Protein AF-A0AAV4V233-F1 (afdb_monomer_lite)

Organism: NCBI:txid1538125

pLDDT: mean 84.11, std 11.97, range [48.44, 97.56]

Secondary structure (DSSP, 8-state):
-BHHHHHHH-TT-SEEEE-S-BB-SS-TT---GGGTT--EEEE-SB-HHHHHHHHHH-TT--EEEESS-TT--HHHHHHHHHH---TT--EEEE-S----HHHHHHHHHH-TT--EEEETT--HHHHHHHHHHHHHHHHHHHHHHHHHTT-

InterPro domains:
  IPR032675 Leucine-rich repeat domain superfamily [G3DSA:3.80.10.10] (3-146)

Structure (mmCIF, N/CA/C/O backbone):
data_AF-A0AAV4V233-F1
#
_entry.id   AF-A0AAV4V233-F1
#
loop_
_atom_site.group_PDB
_atom_site.id
_atom_site.type_symbol
_atom_site.label_atom_id
_atom_site.label_alt_id
_atom_site.label_comp_id
_atom_site.label_asym_id
_atom_site.label_entity_id
_atom_site.label_seq_id
_atom_site.pdbx_PDB_ins_code
_atom_site.Cartn_x
_atom_site.Cartn_y
_atom_site.Cartn_z
_atom_site.occupancy
_atom_site.B_iso_or_equiv
_atom_site.auth_seq_id
_atom_site.auth_comp_id
_atom_site.auth_asym_id
_atom_site.auth_atom_id
_atom_site.pdbx_PDB_model_num
ATOM 1 N N . MET A 1 1 ? 8.325 -7.400 -14.638 1.00 83.12 1 MET A N 1
ATOM 2 C CA . MET A 1 1 ? 7.415 -6.969 -15.714 1.00 83.12 1 MET A CA 1
ATOM 3 C C . MET A 1 1 ? 7.325 -5.452 -15.684 1.00 83.12 1 MET A C 1
ATOM 5 O O . MET A 1 1 ? 7.091 -4.932 -14.599 1.00 83.12 1 MET A O 1
ATOM 9 N N . PRO A 1 2 ? 7.539 -4.760 -16.817 1.00 85.81 2 PRO A N 1
ATOM 10 C CA . PRO A 1 2 ? 7.433 -3.305 -16.897 1.00 85.81 2 PRO A CA 1
ATOM 11 C C . PRO A 1 2 ? 5.968 -2.853 -16.823 1.00 85.81 2 PRO A C 1
ATOM 13 O O . PRO A 1 2 ? 5.216 -2.992 -17.792 1.00 85.81 2 PRO A O 1
ATOM 16 N N . VAL A 1 3 ? 5.531 -2.375 -15.656 1.00 85.12 3 VAL A N 1
ATOM 17 C CA . VAL A 1 3 ? 4.121 -2.000 -15.423 1.00 85.12 3 VAL A CA 1
ATOM 18 C C . VAL A 1 3 ? 3.714 -0.758 -16.215 1.00 85.12 3 VAL A C 1
ATOM 20 O O . VAL A 1 3 ? 2.588 -0.663 -16.695 1.00 85.12 3 VAL A O 1
ATOM 23 N N . ASP A 1 4 ? 4.647 0.162 -16.426 1.00 83.75 4 ASP A N 1
ATOM 24 C CA . ASP A 1 4 ? 4.478 1.368 -17.231 1.00 83.75 4 ASP A CA 1
ATOM 25 C C . ASP A 1 4 ? 4.111 1.041 -18.686 1.00 83.75 4 ASP A C 1
ATOM 27 O O . ASP A 1 4 ? 3.213 1.660 -19.263 1.00 83.75 4 ASP A O 1
ATOM 31 N N . VAL A 1 5 ? 4.725 0.001 -19.256 1.00 85.69 5 VAL A N 1
ATOM 32 C CA . VAL A 1 5 ? 4.397 -0.483 -20.604 1.00 85.69 5 VAL A CA 1
ATOM 33 C C . VAL A 1 5 ? 2.986 -1.066 -20.647 1.00 85.69 5 VAL A C 1
ATOM 35 O O . VAL A 1 5 ? 2.225 -0.735 -21.553 1.00 85.69 5 VAL A O 1
ATOM 38 N N . VAL A 1 6 ? 2.601 -1.889 -19.666 1.00 85.06 6 VAL A N 1
ATOM 39 C CA . VAL A 1 6 ? 1.243 -2.465 -19.601 1.00 85.06 6 VAL A CA 1
ATOM 40 C C . VAL A 1 6 ? 0.197 -1.354 -19.541 1.00 85.06 6 VAL A C 1
ATOM 42 O O . VAL A 1 6 ? -0.752 -1.339 -20.324 1.00 85.06 6 VAL A O 1
ATOM 45 N N . MET A 1 7 ? 0.406 -0.371 -18.669 1.00 84.75 7 MET A N 1
ATOM 46 C CA . MET A 1 7 ? -0.547 0.718 -18.473 1.00 84.75 7 MET A CA 1
ATOM 47 C C . MET A 1 7 ? -0.611 1.680 -19.658 1.00 84.75 7 MET A C 1
ATOM 49 O O . MET A 1 7 ? -1.658 2.277 -19.900 1.00 84.75 7 MET A O 1
ATOM 53 N N . LYS A 1 8 ? 0.463 1.799 -20.448 1.00 84.62 8 LYS A N 1
ATOM 54 C CA . LYS A 1 8 ? 0.447 2.545 -21.715 1.00 84.62 8 LYS A CA 1
ATOM 55 C C . LYS A 1 8 ? -0.563 1.982 -22.717 1.00 84.62 8 LYS A C 1
ATOM 57 O O . LYS A 1 8 ? -1.171 2.757 -23.452 1.00 84.62 8 LYS A O 1
ATOM 62 N N . TYR A 1 9 ? -0.745 0.663 -22.751 1.00 86.50 9 TYR A N 1
ATOM 63 C CA . TYR A 1 9 ? -1.679 0.006 -23.672 1.00 86.50 9 TYR A CA 1
ATOM 64 C C . TYR A 1 9 ? -3.048 -0.284 -23.044 1.00 86.50 9 TYR A C 1
ATOM 66 O O . TYR A 1 9 ? -4.022 -0.476 -23.769 1.00 86.50 9 TYR A O 1
ATOM 74 N N . CYS A 1 10 ? -3.140 -0.265 -21.713 1.00 86.94 10 CYS A N 1
ATOM 75 C CA . CYS A 1 10 ? -4.338 -0.627 -20.964 1.00 86.94 10 CYS A CA 1
ATOM 76 C C . CYS A 1 10 ? -4.771 0.513 -20.017 1.00 86.94 10 CYS A C 1
ATOM 78 O O . CYS A 1 10 ? -4.680 0.397 -18.799 1.00 86.94 10 CYS A O 1
ATOM 80 N N . SER A 1 11 ? -5.266 1.626 -20.567 1.00 83.81 11 SER A N 1
ATOM 81 C CA . SER A 1 11 ? -5.596 2.845 -19.798 1.00 83.81 11 SER A CA 1
ATOM 82 C C . SER A 1 11 ? -6.886 2.780 -18.962 1.00 83.81 11 SER A C 1
ATOM 84 O O . SER A 1 11 ? -7.109 3.638 -18.112 1.00 83.81 11 SER A O 1
ATOM 86 N N . ASN A 1 12 ? -7.734 1.771 -19.183 1.00 89.62 12 ASN A N 1
ATOM 87 C CA . ASN A 1 12 ? -9.009 1.584 -18.474 1.00 89.62 12 ASN A CA 1
ATOM 88 C C . ASN A 1 12 ? -8.953 0.452 -17.435 1.00 89.62 12 ASN A C 1
ATOM 90 O O . ASN A 1 12 ? -9.986 -0.104 -17.065 1.00 89.62 12 ASN A O 1
ATOM 94 N N . VAL A 1 13 ? -7.755 0.053 -17.005 1.00 91.81 13 VAL A N 1
ATOM 95 C CA . VAL A 1 13 ? -7.600 -1.016 -16.013 1.00 91.81 13 VAL A CA 1
ATOM 96 C C . VAL A 1 13 ? -8.103 -0.532 -14.659 1.00 91.81 13 VAL A C 1
ATOM 98 O O . VAL A 1 13 ? -7.581 0.427 -14.097 1.00 91.81 13 VAL A O 1
ATOM 101 N N . VAL A 1 14 ? -9.108 -1.236 -14.140 1.00 95.56 14 VAL A N 1
ATOM 102 C CA . VAL A 1 14 ? -9.683 -1.002 -12.806 1.00 95.56 14 VAL A CA 1
ATOM 103 C C . VAL A 1 14 ? -9.065 -1.931 -11.761 1.00 95.56 14 VAL A C 1
ATOM 105 O O . VAL A 1 14 ? -8.888 -1.548 -10.607 1.00 95.56 14 VAL A O 1
ATOM 108 N N . HIS A 1 15 ? -8.693 -3.141 -12.181 1.00 96.19 15 HIS A N 1
ATOM 109 C CA . HIS A 1 15 ? -8.123 -4.177 -11.329 1.00 96.19 15 HIS A CA 1
ATOM 110 C C . HIS A 1 15 ? -6.837 -4.685 -11.965 1.00 96.19 15 HIS A C 1
ATOM 112 O O . HIS A 1 15 ? -6.862 -5.164 -13.101 1.00 96.19 15 HIS A O 1
ATOM 118 N N . LEU A 1 16 ? -5.731 -4.587 -11.238 1.00 94.06 16 LEU A N 1
ATOM 119 C CA . LEU A 1 16 ? -4.434 -5.051 -11.700 1.00 94.06 16 LEU A CA 1
ATOM 120 C C . LEU A 1 16 ? -3.836 -6.007 -10.679 1.00 94.06 16 LEU A C 1
ATOM 122 O O . LEU A 1 16 ? -3.640 -5.646 -9.520 1.00 94.06 16 LEU A O 1
ATOM 126 N N . ASP A 1 17 ? -3.548 -7.219 -11.137 1.00 95.00 17 ASP A N 1
ATOM 127 C CA . ASP A 1 17 ? -2.899 -8.252 -10.345 1.00 95.00 17 ASP A CA 1
ATOM 128 C C . ASP A 1 17 ? -1.550 -8.608 -10.970 1.00 95.00 17 ASP A C 1
ATOM 130 O O . ASP A 1 17 ? -1.467 -9.141 -12.079 1.00 95.00 17 ASP A O 1
ATOM 134 N N . LEU A 1 18 ? -0.491 -8.250 -10.252 1.00 91.81 18 LEU A N 1
ATOM 135 C CA . LEU A 1 18 ? 0.897 -8.457 -10.613 1.00 91.81 18 LEU A CA 1
ATOM 136 C C . LEU A 1 18 ? 1.562 -9.370 -9.583 1.00 91.81 18 LEU A C 1
ATOM 138 O O . LEU A 1 18 ? 2.470 -8.948 -8.876 1.00 91.81 18 LEU A O 1
ATOM 142 N N . CYS A 1 19 ? 1.171 -10.643 -9.528 1.00 85.88 19 CYS A N 1
ATOM 143 C CA . CYS A 1 19 ? 1.826 -11.688 -8.717 1.00 85.88 19 CYS A CA 1
ATOM 144 C C . CYS A 1 19 ? 3.282 -12.027 -9.140 1.00 85.88 19 CYS A C 1
ATOM 146 O O . CYS A 1 19 ? 3.761 -13.139 -8.927 1.00 85.88 19 CYS A O 1
ATOM 148 N N . CYS A 1 20 ? 4.001 -11.109 -9.785 1.00 87.94 20 CYS A N 1
ATOM 149 C CA . CYS A 1 20 ? 5.369 -11.300 -10.260 1.00 87.94 20 CYS A CA 1
ATOM 150 C C . CYS A 1 20 ? 6.242 -10.096 -9.891 1.00 87.94 20 CYS A C 1
ATOM 152 O O . CYS A 1 20 ? 5.740 -9.100 -9.382 1.00 87.94 20 CYS A O 1
ATOM 154 N N . SER A 1 21 ? 7.547 -10.179 -10.168 1.00 89.00 21 SER A N 1
ATOM 155 C CA . SER A 1 21 ? 8.446 -9.037 -9.979 1.00 89.00 21 SER A CA 1
ATOM 156 C C . SER A 1 21 ? 8.041 -7.872 -10.888 1.00 89.00 21 SER A C 1
ATOM 158 O O . SER A 1 21 ? 7.981 -8.043 -12.112 1.00 89.00 21 SER A O 1
ATOM 160 N N . VAL A 1 22 ? 7.767 -6.705 -10.314 1.00 88.31 22 VAL A N 1
ATOM 161 C CA . VAL A 1 22 ? 7.340 -5.486 -11.010 1.00 88.31 22 VAL A CA 1
ATOM 162 C C . VAL A 1 22 ? 8.488 -4.489 -11.071 1.00 88.31 22 VAL A C 1
ATOM 164 O O . VAL A 1 22 ? 9.167 -4.266 -10.075 1.00 88.31 22 VAL A O 1
ATOM 167 N N . ILE A 1 23 ? 8.678 -3.905 -12.255 1.00 89.00 23 ILE A N 1
ATOM 168 C CA . ILE A 1 23 ? 9.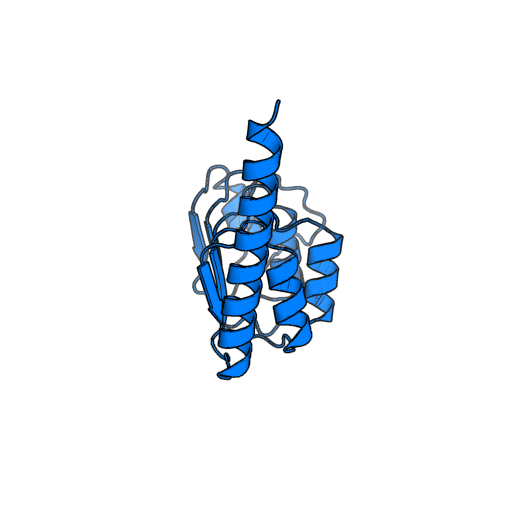650 -2.838 -12.509 1.00 89.00 23 ILE A CA 1
ATOM 169 C C . ILE A 1 23 ? 8.978 -1.713 -13.305 1.00 89.00 23 ILE A C 1
ATOM 171 O O . ILE A 1 23 ? 7.976 -1.952 -13.989 1.00 89.00 23 ILE A O 1
ATOM 175 N N . VAL A 1 24 ? 9.556 -0.518 -13.282 1.00 84.44 24 VAL A N 1
ATOM 176 C CA . VAL A 1 24 ? 9.215 0.610 -14.159 1.00 84.44 24 VAL A CA 1
ATOM 177 C C . VAL A 1 24 ? 10.424 0.897 -15.046 1.00 84.44 24 VAL A C 1
ATOM 179 O O . VAL A 1 24 ? 11.534 1.043 -14.548 1.00 84.44 24 VAL A O 1
ATOM 182 N N . GLN A 1 25 ? 10.238 0.931 -16.369 1.00 82.38 25 GLN A N 1
ATOM 183 C CA . GLN A 1 25 ? 11.342 1.160 -17.315 1.00 82.38 25 GLN A CA 1
ATOM 184 C C . GLN A 1 25 ? 11.524 2.634 -17.691 1.00 82.38 25 GLN A C 1
ATOM 186 O O . GLN A 1 25 ? 12.644 3.055 -17.970 1.00 82.38 25 GLN A O 1
ATOM 191 N N . GLY A 1 26 ? 10.441 3.413 -17.719 1.00 69.69 26 GLY A N 1
ATOM 192 C CA . GLY A 1 26 ? 10.449 4.821 -18.128 1.00 69.69 26 GLY A CA 1
ATOM 193 C C . GLY A 1 26 ? 10.908 5.829 -17.068 1.00 69.69 26 GLY A C 1
ATOM 194 O O . GLY A 1 26 ? 10.893 7.025 -17.354 1.00 69.69 26 GLY A O 1
ATOM 195 N N . GLY A 1 27 ? 11.294 5.372 -15.873 1.00 65.56 27 GLY A N 1
ATOM 196 C CA . GLY A 1 27 ? 11.559 6.227 -14.713 1.00 65.56 27 GLY A CA 1
ATOM 197 C C . GLY A 1 27 ? 10.314 6.962 -14.190 1.00 65.56 27 GLY A C 1
ATOM 198 O O . GLY A 1 27 ? 9.234 6.925 -14.787 1.00 65.56 27 GLY A O 1
ATOM 199 N N . ILE A 1 28 ? 10.461 7.661 -13.060 1.00 61.94 28 ILE A N 1
ATOM 200 C CA . ILE A 1 28 ? 9.354 8.368 -12.380 1.00 61.94 28 ILE A CA 1
ATOM 201 C C . ILE A 1 28 ? 8.785 9.546 -13.205 1.00 61.94 28 ILE A C 1
ATOM 203 O O . ILE A 1 28 ? 7.638 9.949 -13.001 1.00 61.94 28 ILE A O 1
ATOM 207 N N . GLU A 1 29 ? 9.553 10.104 -14.144 1.00 63.25 29 GLU A N 1
ATOM 208 C CA . GLU A 1 29 ? 9.191 11.320 -14.896 1.00 63.25 29 GLU A CA 1
ATOM 209 C C . GLU A 1 29 ? 8.166 11.095 -16.015 1.00 63.25 29 GLU A C 1
ATOM 211 O O . GLU A 1 29 ? 7.659 12.053 -16.604 1.00 63.25 29 GLU A O 1
ATOM 216 N N . ALA A 1 30 ? 7.833 9.841 -16.319 1.00 61.50 30 ALA A N 1
ATOM 217 C CA . ALA A 1 30 ? 6.887 9.541 -17.373 1.00 61.50 30 ALA A CA 1
ATOM 218 C C . ALA A 1 30 ? 5.444 9.802 -16.895 1.00 61.50 30 ALA A C 1
ATOM 220 O O . ALA A 1 30 ? 4.854 9.011 -16.151 1.00 61.50 30 ALA A O 1
ATOM 221 N N . ASP A 1 31 ? 4.897 10.945 -17.322 1.00 58.69 31 ASP A N 1
ATOM 222 C CA . ASP A 1 31 ? 3.599 11.509 -16.930 1.00 58.69 31 ASP A CA 1
ATOM 223 C C . ASP A 1 31 ? 2.422 10.694 -17.503 1.00 58.69 31 ASP A C 1
ATOM 225 O O . ASP A 1 31 ? 1.715 11.078 -18.440 1.00 58.69 31 ASP A O 1
ATOM 229 N N . PHE A 1 32 ? 2.244 9.489 -16.971 1.00 63.16 32 PHE A N 1
ATOM 230 C CA . PHE A 1 32 ? 1.205 8.568 -17.391 1.00 63.16 32 PHE A CA 1
ATOM 231 C C . PHE A 1 32 ? 0.058 8.593 -16.384 1.00 63.16 32 PHE A C 1
ATOM 233 O O . PHE A 1 32 ? 0.021 7.856 -15.402 1.00 63.16 32 PHE A O 1
ATOM 240 N N . ASN A 1 33 ? -0.976 9.361 -16.723 1.00 66.94 33 ASN A N 1
ATOM 241 C CA . ASN A 1 33 ? -2.297 9.335 -16.085 1.00 66.94 33 ASN A CA 1
ATOM 242 C C . ASN A 1 33 ? -3.047 7.988 -16.233 1.00 66.94 33 ASN A C 1
ATOM 244 O O . ASN A 1 33 ? -4.259 7.916 -16.029 1.00 66.94 33 ASN A O 1
ATOM 248 N N . ASN A 1 34 ? -2.347 6.913 -16.588 1.00 75.25 34 ASN A N 1
ATOM 249 C CA . ASN A 1 34 ? -2.926 5.633 -16.975 1.00 75.25 34 ASN A CA 1
ATOM 250 C C . ASN A 1 34 ? -3.449 4.833 -15.775 1.00 75.25 34 ASN A C 1
ATOM 252 O O . ASN A 1 34 ? -4.299 3.971 -15.947 1.00 75.25 34 ASN A O 1
ATOM 256 N N . PHE A 1 35 ? -3.019 5.155 -14.552 1.00 83.75 35 PHE A N 1
ATOM 257 C CA . PHE A 1 35 ? -3.524 4.530 -13.323 1.00 83.75 35 PHE A CA 1
ATOM 258 C C . PHE A 1 35 ? -4.758 5.226 -12.736 1.00 83.75 35 PHE A C 1
ATOM 260 O O . PHE A 1 35 ? -5.211 4.867 -11.650 1.00 83.75 35 PHE A O 1
ATOM 267 N N . ARG A 1 36 ? -5.328 6.229 -13.417 1.00 86.50 36 ARG A N 1
ATOM 268 C CA . ARG A 1 36 ? -6.469 6.987 -12.878 1.00 86.50 36 ARG A CA 1
ATOM 269 C C . ARG A 1 36 ? -7.692 6.121 -12.599 1.00 86.50 36 ARG A C 1
ATOM 271 O O . ARG A 1 36 ? -8.417 6.436 -11.670 1.00 86.50 36 ARG A O 1
ATOM 278 N N . GLN A 1 37 ? -7.933 5.069 -13.376 1.00 91.62 37 GLN A N 1
ATOM 279 C CA . GLN A 1 37 ? -9.076 4.173 -13.158 1.00 91.62 37 GLN A CA 1
ATOM 280 C C . GLN A 1 37 ? -8.760 3.020 -12.200 1.00 91.62 37 GLN A C 1
ATOM 282 O O . GLN A 1 37 ? -9.656 2.252 -11.874 1.00 91.62 37 GLN A O 1
ATOM 287 N N . LEU A 1 38 ? -7.506 2.885 -11.755 1.00 93.50 38 LEU A N 1
ATOM 288 C CA . LEU A 1 38 ? -7.091 1.752 -10.944 1.00 93.50 38 LEU A CA 1
ATOM 289 C C . LEU A 1 38 ? -7.675 1.870 -9.534 1.00 93.50 38 LEU A C 1
ATOM 291 O O . LEU A 1 38 ? -7.316 2.777 -8.780 1.00 93.50 38 LEU A O 1
ATOM 295 N N . GLU A 1 39 ? -8.543 0.925 -9.187 1.00 96.38 39 GLU A N 1
ATOM 296 C CA . GLU A 1 39 ? -9.196 0.824 -7.879 1.00 96.38 39 GLU A CA 1
ATOM 297 C C . GLU A 1 39 ? -8.600 -0.301 -7.033 1.00 96.38 39 GLU A C 1
ATOM 299 O O . GLU A 1 39 ? -8.494 -0.153 -5.815 1.00 96.38 39 GLU A O 1
ATOM 304 N N . LYS A 1 40 ? -8.153 -1.391 -7.667 1.00 97.12 40 LYS A N 1
ATOM 305 C CA . LYS A 1 40 ? -7.516 -2.527 -6.995 1.00 97.12 40 LYS A CA 1
ATOM 306 C C . LYS A 1 40 ? -6.148 -2.829 -7.575 1.00 97.12 40 LYS A C 1
ATOM 308 O O . LYS A 1 40 ? -6.018 -3.061 -8.777 1.00 97.12 40 LYS A O 1
ATOM 313 N N . LEU A 1 41 ? -5.164 -2.925 -6.692 1.00 95.56 41 LEU A N 1
ATOM 314 C CA . LEU A 1 41 ? -3.802 -3.297 -7.024 1.00 95.56 41 LEU A CA 1
ATOM 315 C C . LEU A 1 41 ? -3.322 -4.434 -6.129 1.00 95.56 41 LEU A C 1
ATOM 317 O O . LEU A 1 41 ? -3.288 -4.296 -4.908 1.00 95.56 41 LEU A O 1
ATOM 321 N N . ILE A 1 42 ? -2.900 -5.526 -6.755 1.00 95.62 42 ILE A N 1
ATOM 322 C CA . ILE A 1 42 ? -2.134 -6.592 -6.120 1.00 95.62 42 ILE A CA 1
ATOM 323 C C . ILE A 1 42 ? -0.756 -6.594 -6.768 1.00 95.62 42 ILE A C 1
ATOM 325 O O . ILE A 1 42 ? -0.651 -6.671 -7.990 1.00 95.62 42 ILE A O 1
ATOM 329 N N . VAL A 1 43 ? 0.296 -6.471 -5.969 1.00 94.44 43 VAL A N 1
ATOM 330 C CA . VAL A 1 43 ? 1.680 -6.450 -6.444 1.00 94.44 43 VAL A CA 1
ATOM 331 C C . VAL A 1 43 ? 2.496 -7.405 -5.595 1.00 94.44 43 VAL A C 1
ATOM 333 O O . VAL A 1 43 ? 2.435 -7.355 -4.371 1.00 94.44 43 VAL A O 1
ATOM 336 N N . GLY A 1 44 ? 3.228 -8.288 -6.266 1.00 93.06 44 GLY A N 1
ATOM 337 C CA . GLY A 1 44 ? 4.267 -9.113 -5.674 1.00 93.06 44 GLY A CA 1
ATOM 338 C C . GLY A 1 44 ? 5.541 -8.308 -5.433 1.00 93.06 44 GLY A C 1
ATOM 339 O O . GLY A 1 44 ? 5.507 -7.125 -5.102 1.00 93.06 44 GLY A O 1
ATOM 340 N N . LYS A 1 45 ? 6.685 -8.951 -5.658 1.00 94.31 45 LYS A N 1
ATOM 341 C CA . LYS A 1 45 ? 7.993 -8.319 -5.507 1.00 94.31 45 LYS A CA 1
ATOM 342 C C . LYS A 1 45 ? 8.082 -7.015 -6.303 1.00 94.31 45 LYS A C 1
ATOM 344 O O . LYS A 1 45 ? 7.910 -7.012 -7.520 1.00 94.31 45 LYS A O 1
ATOM 349 N N . VAL A 1 46 ? 8.392 -5.914 -5.634 1.00 94.38 46 VAL A N 1
ATOM 350 C CA . VAL A 1 46 ? 8.465 -4.583 -6.249 1.00 94.38 46 VAL A CA 1
ATOM 351 C C . VAL A 1 46 ? 9.655 -3.821 -5.688 1.00 94.38 46 VAL A C 1
ATOM 353 O O . VAL A 1 46 ? 9.990 -3.964 -4.513 1.00 94.38 46 VAL A O 1
ATOM 356 N N . ASP A 1 47 ? 10.338 -3.052 -6.533 1.00 94.12 47 ASP A N 1
ATOM 357 C CA . ASP A 1 47 ? 11.379 -2.133 -6.074 1.00 94.12 47 ASP A CA 1
ATOM 358 C C . ASP A 1 47 ? 10.781 -0.807 -5.573 1.00 94.12 47 ASP A C 1
ATOM 360 O O . ASP A 1 47 ? 9.590 -0.532 -5.722 1.00 94.12 47 ASP A O 1
ATOM 364 N N . GLU A 1 48 ? 11.611 -0.008 -4.908 1.00 93.44 48 GLU A N 1
ATOM 365 C CA . GLU A 1 48 ? 11.213 1.276 -4.328 1.00 93.44 48 GLU A CA 1
ATOM 366 C C . GLU A 1 48 ? 10.647 2.227 -5.394 1.00 93.44 48 GLU A C 1
ATOM 368 O O . GLU A 1 48 ? 9.520 2.704 -5.263 1.00 93.44 48 GLU A O 1
ATOM 373 N N . GLU A 1 49 ? 11.384 2.420 -6.491 1.00 91.94 49 GLU A N 1
ATOM 374 C CA . GLU A 1 49 ? 11.019 3.334 -7.577 1.00 91.94 49 GLU A CA 1
ATOM 375 C C . GLU A 1 49 ? 9.666 2.971 -8.205 1.00 91.94 49 GLU A C 1
ATOM 377 O O . GLU A 1 49 ? 8.805 3.830 -8.420 1.00 91.94 49 GLU A O 1
ATOM 382 N N . SER A 1 50 ? 9.442 1.683 -8.458 1.00 91.31 50 SER A N 1
ATOM 383 C CA . SER A 1 50 ? 8.206 1.186 -9.053 1.00 91.31 50 SER A CA 1
ATOM 384 C C . SER A 1 50 ? 7.025 1.335 -8.108 1.00 91.31 50 SER A C 1
ATOM 386 O O . SER A 1 50 ? 5.938 1.719 -8.547 1.00 91.31 50 SER A O 1
ATOM 388 N N . LEU A 1 51 ? 7.214 1.061 -6.814 1.00 92.81 51 LEU A N 1
ATOM 389 C CA . LEU A 1 51 ? 6.153 1.218 -5.823 1.00 92.81 51 LEU A CA 1
ATOM 390 C C . LEU A 1 51 ? 5.740 2.689 -5.689 1.00 92.81 51 LEU A C 1
ATOM 392 O O . LEU A 1 51 ? 4.545 2.996 -5.740 1.00 92.81 51 LEU A O 1
ATOM 396 N N . GLU A 1 52 ? 6.711 3.599 -5.581 1.00 91.19 52 GLU A N 1
ATOM 397 C CA . GLU A 1 52 ? 6.447 5.041 -5.548 1.00 91.19 52 GLU A CA 1
ATOM 398 C C . GLU A 1 52 ? 5.700 5.501 -6.795 1.00 91.19 52 GLU A C 1
ATOM 400 O O . GLU A 1 52 ? 4.676 6.186 -6.698 1.00 91.19 52 GLU A O 1
ATOM 405 N N . TYR A 1 53 ? 6.181 5.086 -7.965 1.00 88.44 53 TYR A N 1
ATOM 406 C CA . TYR A 1 53 ? 5.585 5.437 -9.242 1.00 88.44 53 TYR A CA 1
ATOM 407 C C . TYR A 1 53 ? 4.121 4.991 -9.338 1.00 88.44 53 TYR A C 1
ATOM 409 O O . TYR A 1 53 ? 3.246 5.793 -9.687 1.00 88.44 53 TYR A O 1
ATOM 417 N N . ILE A 1 54 ? 3.822 3.736 -8.992 1.00 89.88 54 ILE A N 1
ATOM 418 C CA . ILE A 1 54 ? 2.456 3.206 -9.063 1.00 89.88 54 ILE A CA 1
ATOM 419 C C . ILE A 1 54 ? 1.539 3.962 -8.091 1.00 89.88 54 ILE A C 1
ATOM 421 O O . ILE A 1 54 ? 0.473 4.448 -8.485 1.00 89.88 54 ILE A O 1
ATOM 425 N N . LEU A 1 55 ? 1.954 4.117 -6.829 1.00 90.44 55 LEU A N 1
ATOM 426 C CA . LEU A 1 55 ? 1.125 4.749 -5.797 1.00 90.44 55 LEU A CA 1
ATOM 427 C C . LEU A 1 55 ? 0.903 6.241 -6.057 1.00 90.44 55 LEU A C 1
ATOM 429 O O . LEU A 1 55 ? -0.202 6.751 -5.825 1.00 90.44 55 LEU A O 1
ATOM 433 N N . ARG A 1 56 ? 1.899 6.940 -6.611 1.00 87.88 56 ARG A N 1
ATOM 434 C CA . ARG A 1 56 ? 1.767 8.337 -7.044 1.00 87.88 56 ARG A CA 1
ATOM 435 C C . ARG A 1 56 ? 0.661 8.481 -8.090 1.00 87.88 56 ARG A C 1
ATOM 437 O O . ARG A 1 56 ? -0.218 9.334 -7.939 1.00 87.88 56 ARG A O 1
ATOM 444 N N . ASN A 1 57 ? 0.625 7.592 -9.080 1.00 87.94 57 ASN A N 1
ATOM 445 C CA . ASN A 1 57 ? -0.286 7.703 -10.221 1.00 87.94 57 ASN A CA 1
ATOM 446 C C . ASN A 1 57 ? -1.686 7.086 -9.997 1.00 87.94 57 ASN A C 1
ATOM 448 O O . ASN A 1 57 ? -2.644 7.496 -10.656 1.00 87.94 57 ASN A O 1
ATOM 452 N N . ALA A 1 58 ? -1.864 6.165 -9.044 1.00 91.00 58 ALA A N 1
ATOM 453 C CA . ALA A 1 58 ? -3.144 5.482 -8.791 1.00 91.00 58 ALA A CA 1
ATOM 454 C C . ALA A 1 58 ? -4.113 6.306 -7.912 1.00 91.00 58 ALA A C 1
ATOM 456 O O . ALA A 1 58 ? -4.250 6.083 -6.710 1.00 91.00 58 ALA A O 1
ATOM 457 N N . SER A 1 59 ? -4.708 7.379 -8.442 1.00 90.00 59 SER A N 1
ATOM 458 C CA . SER A 1 59 ? -5.501 8.364 -7.664 1.00 90.00 59 SER A CA 1
ATOM 459 C C . SER A 1 59 ? -6.858 7.877 -7.146 1.00 90.00 59 SER A C 1
ATOM 461 O O . SER A 1 59 ? -7.447 8.535 -6.281 1.00 90.00 59 SER A O 1
ATOM 463 N N . ASN A 1 60 ? -7.344 6.744 -7.645 1.00 93.19 60 ASN A N 1
ATOM 464 C CA . ASN A 1 60 ? -8.601 6.121 -7.233 1.00 93.19 60 ASN A CA 1
ATOM 465 C C . ASN A 1 60 ? -8.399 4.781 -6.519 1.00 93.19 60 ASN A C 1
ATOM 467 O O . ASN A 1 60 ? -9.367 4.058 -6.318 1.00 93.19 60 ASN A O 1
ATOM 471 N N . LEU A 1 61 ? -7.171 4.478 -6.092 1.00 94.75 61 LEU A N 1
ATOM 472 C CA . LEU A 1 61 ? -6.867 3.215 -5.438 1.00 94.75 61 LEU A CA 1
ATOM 473 C C . LEU A 1 61 ? -7.620 3.076 -4.106 1.00 94.75 61 LEU A C 1
ATOM 475 O O . LEU A 1 61 ? -7.525 3.948 -3.238 1.00 94.75 61 LEU A O 1
ATOM 479 N N . ARG A 1 62 ? -8.347 1.965 -3.969 1.00 96.81 62 ARG A N 1
ATOM 480 C CA . ARG A 1 62 ? -9.151 1.585 -2.799 1.00 96.81 62 ARG A CA 1
ATOM 481 C C . ARG A 1 62 ? -8.631 0.321 -2.133 1.00 96.81 62 ARG A C 1
ATOM 483 O O . ARG A 1 62 ? -8.571 0.250 -0.909 1.00 96.81 62 ARG A O 1
ATOM 490 N N . GLU A 1 63 ? -8.203 -0.642 -2.942 1.00 97.56 63 GLU A N 1
ATOM 491 C CA . GLU A 1 63 ? -7.623 -1.892 -2.471 1.00 97.56 63 GLU A CA 1
ATOM 492 C C . GLU A 1 63 ? -6.148 -1.969 -2.873 1.00 97.56 63 GLU A C 1
ATOM 494 O O . GLU A 1 63 ? -5.814 -1.955 -4.060 1.00 97.56 63 GLU A O 1
ATOM 499 N N . LEU A 1 64 ? -5.264 -2.079 -1.883 1.00 96.12 64 LEU A N 1
ATOM 500 C CA . LEU A 1 64 ? -3.829 -2.256 -2.080 1.00 96.12 64 LEU A CA 1
ATOM 501 C C . LEU A 1 64 ? -3.365 -3.520 -1.367 1.00 96.12 64 LEU A C 1
ATOM 503 O O . LEU A 1 64 ? -3.489 -3.627 -0.149 1.00 96.12 64 LEU A O 1
ATOM 507 N N . LEU A 1 65 ? -2.792 -4.451 -2.119 1.00 95.94 65 LEU A N 1
ATOM 508 C CA . LEU A 1 65 ? -2.167 -5.660 -1.605 1.00 95.94 65 LEU A CA 1
ATOM 509 C C . LEU A 1 65 ? -0.720 -5.729 -2.098 1.00 95.94 65 LEU A C 1
ATOM 511 O O . LEU A 1 65 ? -0.477 -5.846 -3.296 1.00 95.94 65 LEU A O 1
ATOM 515 N N . LEU A 1 66 ? 0.228 -5.661 -1.170 1.00 94.81 66 LEU A N 1
ATOM 516 C CA . LEU A 1 66 ? 1.658 -5.781 -1.427 1.00 94.81 66 LEU A CA 1
ATOM 517 C C . LEU A 1 66 ? 2.165 -7.098 -0.835 1.00 94.81 66 LEU A C 1
ATOM 519 O O . LEU A 1 66 ? 1.983 -7.343 0.357 1.00 94.81 66 LEU A O 1
ATOM 523 N N . VAL A 1 67 ? 2.782 -7.936 -1.661 1.00 94.06 67 VAL A N 1
ATOM 524 C CA . VAL A 1 67 ? 3.329 -9.253 -1.306 1.00 94.06 67 VAL A CA 1
ATOM 525 C C . VAL A 1 67 ? 4.823 -9.252 -1.614 1.00 94.06 67 VAL A C 1
ATOM 527 O O . VAL A 1 67 ? 5.191 -8.817 -2.694 1.00 94.06 67 VAL A O 1
ATOM 530 N N . ASP A 1 68 ? 5.689 -9.730 -0.714 1.00 93.19 68 ASP A N 1
ATOM 531 C CA . ASP A 1 68 ? 7.156 -9.594 -0.875 1.00 93.19 68 ASP A CA 1
ATOM 532 C C . ASP A 1 68 ? 7.575 -8.113 -1.025 1.00 93.19 68 ASP A C 1
ATOM 534 O O . ASP A 1 68 ? 8.338 -7.707 -1.907 1.00 93.19 68 ASP A O 1
ATOM 538 N N . ALA A 1 69 ? 7.009 -7.264 -0.161 1.00 92.00 69 ALA A N 1
ATOM 539 C CA . ALA A 1 69 ? 7.195 -5.816 -0.168 1.00 92.00 69 ALA A CA 1
ATOM 540 C C . ALA A 1 69 ? 8.449 -5.390 0.613 1.00 92.00 69 ALA A C 1
ATOM 542 O O . ALA A 1 69 ? 8.413 -4.455 1.417 1.00 92.00 69 ALA A O 1
ATOM 543 N N . LEU A 1 70 ? 9.578 -6.066 0.390 1.00 93.44 70 LEU A N 1
ATOM 544 C CA . LEU A 1 70 ? 10.809 -5.854 1.162 1.00 93.44 70 LEU A CA 1
ATOM 545 C C . LEU A 1 70 ? 11.425 -4.459 0.980 1.00 93.44 70 LEU A C 1
ATOM 547 O O . LEU A 1 70 ? 12.255 -4.058 1.796 1.00 93.44 70 LEU A O 1
ATOM 551 N N . CYS A 1 71 ? 11.046 -3.730 -0.074 1.00 95.12 71 CYS A N 1
ATOM 552 C CA . CYS A 1 71 ? 11.424 -2.329 -0.270 1.00 95.12 71 CYS A CA 1
ATOM 553 C C . CYS A 1 71 ? 10.657 -1.372 0.654 1.00 95.12 71 CYS A C 1
ATOM 555 O O . CYS A 1 71 ? 11.129 -0.271 0.914 1.00 95.12 71 CYS A O 1
ATOM 557 N N . LEU A 1 72 ? 9.492 -1.780 1.168 1.00 95.6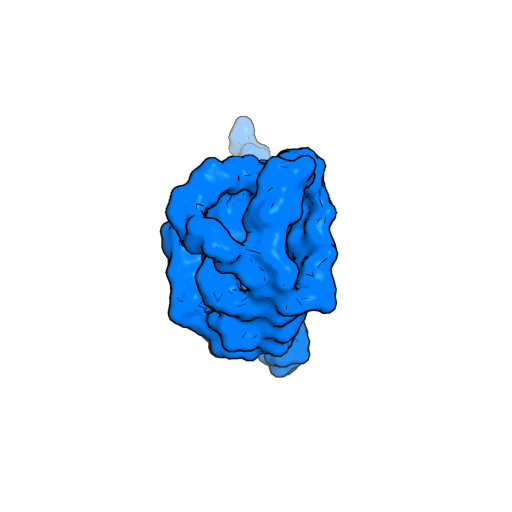2 72 LEU A N 1
ATOM 558 C CA . LEU A 1 72 ? 8.641 -0.939 1.996 1.00 95.62 72 LEU A CA 1
ATOM 559 C C . LEU A 1 72 ? 9.155 -0.908 3.436 1.00 95.62 72 LEU A C 1
ATOM 561 O O . LEU A 1 72 ? 8.828 -1.773 4.253 1.00 95.62 72 LEU A O 1
ATOM 565 N N . ASP A 1 73 ? 9.958 0.111 3.724 1.00 95.75 73 ASP A N 1
ATOM 566 C CA . ASP A 1 73 ? 10.396 0.503 5.060 1.00 95.75 73 ASP A CA 1
ATOM 567 C C . ASP A 1 73 ? 9.749 1.828 5.512 1.00 95.75 73 ASP A C 1
ATOM 569 O O . ASP A 1 73 ? 8.981 2.463 4.782 1.00 95.75 73 ASP A O 1
ATOM 573 N N . ASP A 1 74 ? 10.029 2.242 6.752 1.00 95.94 74 ASP A N 1
ATOM 574 C CA . ASP A 1 74 ? 9.457 3.461 7.337 1.00 95.94 74 ASP A CA 1
ATOM 575 C C . ASP A 1 74 ? 9.844 4.734 6.566 1.00 95.94 74 ASP A C 1
ATOM 577 O O . ASP A 1 74 ? 9.103 5.722 6.577 1.00 95.94 74 ASP A O 1
ATOM 581 N N . THR A 1 75 ? 11.013 4.741 5.922 1.00 96.75 75 THR A N 1
ATOM 582 C CA . THR A 1 75 ? 11.497 5.891 5.152 1.00 96.75 75 THR A CA 1
ATOM 583 C C . THR A 1 75 ? 10.683 6.020 3.876 1.00 96.75 75 THR A C 1
ATOM 585 O O . THR A 1 75 ? 10.096 7.080 3.637 1.00 96.75 75 THR A O 1
ATOM 588 N N . LEU A 1 76 ? 10.571 4.928 3.117 1.00 95.75 76 LEU A N 1
ATOM 589 C CA . LEU A 1 76 ? 9.782 4.867 1.893 1.00 95.75 76 LEU A CA 1
ATOM 590 C C . LEU A 1 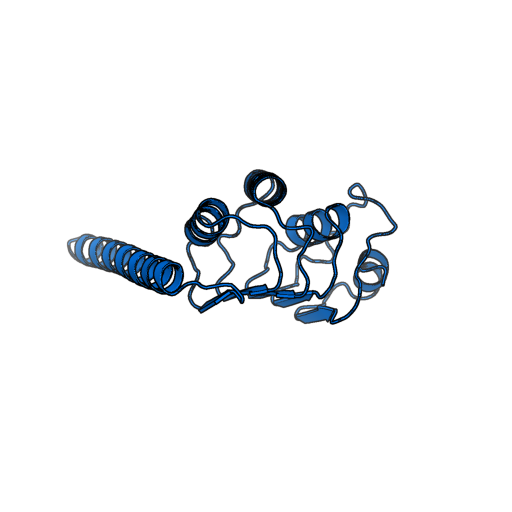76 ? 8.307 5.176 2.164 1.00 95.75 76 LEU A C 1
ATOM 592 O O . LEU A 1 76 ? 7.693 5.982 1.464 1.00 95.75 76 LEU A O 1
ATOM 596 N N . LEU A 1 77 ? 7.745 4.614 3.238 1.00 95.31 77 LEU A N 1
ATOM 597 C CA . LEU A 1 77 ? 6.381 4.918 3.661 1.00 95.31 77 LEU A CA 1
ATOM 598 C C . LEU A 1 77 ? 6.169 6.426 3.842 1.00 95.31 77 LEU A C 1
ATOM 600 O O . LEU A 1 77 ? 5.208 6.985 3.312 1.00 95.31 77 LEU A O 1
ATOM 604 N N . ARG A 1 78 ? 7.062 7.111 4.562 1.00 95.31 78 ARG A N 1
ATOM 605 C CA . ARG A 1 78 ? 6.947 8.563 4.766 1.00 95.31 78 ARG A CA 1
ATOM 606 C C . ARG A 1 78 ? 7.085 9.338 3.462 1.00 95.31 78 ARG A C 1
ATOM 608 O O . ARG A 1 78 ? 6.397 10.347 3.301 1.00 95.31 78 ARG A O 1
ATOM 615 N N . THR A 1 79 ? 7.932 8.890 2.538 1.00 94.19 79 THR A N 1
ATOM 616 C CA . THR A 1 79 ? 8.044 9.490 1.202 1.00 94.19 79 THR A CA 1
ATOM 617 C C . THR A 1 79 ? 6.720 9.371 0.448 1.00 94.19 79 THR A C 1
ATOM 619 O O . THR A 1 79 ? 6.166 10.389 0.023 1.00 94.19 79 THR A O 1
ATOM 622 N N . ILE A 1 80 ? 6.132 8.173 0.399 1.00 92.25 80 ILE A N 1
ATOM 623 C CA . ILE A 1 80 ? 4.818 7.916 -0.215 1.00 92.25 80 ILE A CA 1
ATOM 624 C C . ILE A 1 80 ? 3.732 8.803 0.413 1.00 92.25 80 ILE A C 1
ATOM 626 O O . ILE A 1 80 ? 2.998 9.492 -0.300 1.00 92.25 80 ILE A O 1
ATOM 630 N N . LEU A 1 81 ? 3.660 8.843 1.746 1.00 91.12 81 LEU A N 1
ATOM 631 C CA . LEU A 1 81 ? 2.655 9.614 2.485 1.00 91.12 81 LEU A CA 1
ATOM 632 C C . LEU A 1 81 ? 2.809 11.134 2.323 1.00 91.12 81 LEU A C 1
ATOM 634 O O . LEU A 1 81 ? 1.824 11.865 2.450 1.00 91.12 81 LEU A O 1
ATOM 638 N N . ARG A 1 82 ? 4.023 11.627 2.045 1.00 91.12 82 ARG A N 1
ATOM 639 C CA . ARG A 1 82 ? 4.272 13.040 1.710 1.00 91.12 82 ARG A CA 1
ATOM 640 C C . ARG A 1 82 ? 3.829 13.378 0.295 1.00 91.12 82 ARG A C 1
ATOM 642 O O . ARG A 1 82 ? 3.338 14.481 0.069 1.00 91.12 82 ARG A O 1
ATOM 649 N N . MET A 1 83 ? 4.001 12.451 -0.645 1.00 84.75 83 MET A N 1
ATOM 650 C CA . MET A 1 83 ? 3.588 12.653 -2.033 1.00 84.75 83 MET A CA 1
ATOM 651 C C . MET A 1 83 ? 2.069 12.637 -2.184 1.00 84.75 83 MET A C 1
ATOM 653 O O . MET A 1 83 ? 1.528 13.366 -3.018 1.00 84.75 83 MET A O 1
ATOM 657 N N . LYS A 1 84 ? 1.372 11.795 -1.411 1.00 84.12 84 LYS A N 1
ATOM 658 C CA . LYS A 1 84 ? -0.061 11.580 -1.600 1.00 84.12 84 LYS A CA 1
ATOM 659 C C . LYS A 1 84 ? -0.758 11.030 -0.363 1.00 84.12 84 LYS A C 1
ATOM 661 O O . LYS A 1 84 ? -0.256 10.157 0.337 1.00 84.12 84 LYS A O 1
ATOM 666 N N . SER A 1 85 ? -1.988 11.496 -0.154 1.00 83.38 85 SER A N 1
ATOM 667 C CA . SER A 1 85 ? -2.883 10.911 0.839 1.00 83.38 85 SER A CA 1
ATOM 668 C C . SER A 1 85 ? -3.424 9.563 0.358 1.00 83.38 85 SER A C 1
ATOM 670 O O . SER A 1 85 ? -3.980 9.463 -0.736 1.00 83.38 85 SER A O 1
ATOM 672 N N . LEU A 1 86 ? -3.321 8.545 1.211 1.00 88.31 86 LEU A N 1
ATOM 673 C CA . LEU A 1 86 ? -3.913 7.219 1.010 1.00 88.31 86 LEU A CA 1
ATOM 674 C C . LEU A 1 86 ? -5.352 7.137 1.549 1.00 88.31 86 LEU A C 1
ATOM 676 O O . LEU A 1 86 ? -5.843 6.066 1.889 1.00 88.31 86 LEU A O 1
ATOM 680 N N . SER A 1 87 ? -6.048 8.273 1.641 1.00 88.25 87 SER A N 1
ATOM 681 C CA . SER A 1 87 ? -7.363 8.362 2.282 1.00 88.25 87 SER A CA 1
ATOM 682 C C . SER A 1 87 ? -8.440 7.510 1.618 1.00 88.25 87 SER A C 1
ATOM 684 O O . SER A 1 87 ? -9.391 7.139 2.290 1.00 88.25 87 SER A O 1
ATOM 686 N N . LYS A 1 88 ? -8.315 7.184 0.329 1.00 93.50 88 LYS A N 1
ATOM 687 C CA . LYS A 1 88 ? -9.280 6.335 -0.389 1.00 93.50 88 LYS A CA 1
ATOM 688 C C . LYS A 1 88 ? -9.101 4.837 -0.142 1.00 93.50 88 LYS A C 1
ATOM 690 O O . LYS A 1 88 ? -9.990 4.082 -0.519 1.00 93.50 88 LYS A O 1
ATOM 695 N N . ILE A 1 89 ? -7.989 4.419 0.466 1.00 94.81 89 ILE A N 1
ATOM 696 C CA . ILE A 1 89 ? -7.736 3.005 0.732 1.00 94.81 89 ILE A CA 1
ATOM 697 C C . ILE A 1 89 ? -8.699 2.516 1.817 1.00 94.81 89 ILE A C 1
ATOM 699 O O . ILE A 1 89 ? -8.655 2.994 2.952 1.00 94.81 89 ILE A O 1
ATOM 703 N N . ASP A 1 90 ? -9.538 1.545 1.457 1.00 94.81 90 ASP A N 1
ATOM 704 C CA . ASP A 1 90 ? -10.435 0.827 2.366 1.00 94.81 90 ASP A CA 1
ATOM 705 C C . ASP A 1 90 ? -9.925 -0.583 2.699 1.00 94.81 90 ASP A C 1
ATOM 707 O O . ASP A 1 90 ? -10.239 -1.130 3.760 1.00 94.81 90 ASP A O 1
ATOM 711 N N . THR A 1 91 ? -9.064 -1.142 1.847 1.00 94.50 91 THR A N 1
ATOM 712 C CA . THR A 1 91 ? -8.480 -2.469 2.024 1.00 94.50 91 THR A CA 1
ATOM 713 C C . THR A 1 91 ? -6.975 -2.405 1.819 1.00 94.50 91 THR A C 1
ATOM 715 O O . THR A 1 91 ? -6.500 -2.075 0.734 1.00 94.50 91 THR A O 1
ATOM 718 N N . LEU A 1 92 ? -6.219 -2.758 2.858 1.00 93.94 92 LEU A N 1
ATOM 719 C CA . LEU A 1 92 ? -4.759 -2.758 2.844 1.00 93.94 92 LEU A CA 1
ATOM 720 C C . LEU A 1 92 ? -4.212 -4.124 3.259 1.00 93.94 92 LEU A C 1
ATOM 722 O O . LEU A 1 92 ? -4.463 -4.596 4.364 1.00 93.94 92 LEU A O 1
ATOM 726 N N . GLY A 1 93 ? -3.425 -4.744 2.396 1.00 93.25 93 GLY A N 1
ATOM 727 C CA . GLY A 1 93 ? -2.628 -5.917 2.714 1.00 93.25 93 GLY A CA 1
ATOM 728 C C . GLY A 1 93 ? -1.155 -5.616 2.494 1.00 93.25 93 GLY A C 1
ATOM 729 O O . GLY A 1 93 ? -0.793 -5.172 1.409 1.00 93.25 93 GLY A O 1
ATOM 730 N N . VAL A 1 94 ? -0.305 -5.856 3.488 1.00 92.50 94 VAL A N 1
ATOM 731 C CA . VAL A 1 94 ? 1.152 -5.741 3.324 1.00 92.50 94 VAL A CA 1
ATOM 732 C C . VAL A 1 94 ? 1.823 -6.958 3.954 1.00 92.50 94 VAL A C 1
ATOM 734 O O . VAL A 1 94 ? 1.742 -7.173 5.163 1.00 92.50 94 VAL A O 1
ATOM 737 N N . TYR A 1 95 ? 2.477 -7.752 3.118 1.00 91.12 95 TYR A N 1
ATOM 738 C CA . TYR A 1 95 ? 3.114 -9.020 3.458 1.00 91.12 95 TYR A CA 1
ATOM 739 C C . TYR A 1 95 ? 4.610 -8.918 3.166 1.00 91.12 95 TYR A C 1
ATOM 741 O O . TYR A 1 95 ? 5.009 -8.221 2.229 1.00 91.12 95 TYR A O 1
ATOM 749 N N . GLU A 1 96 ? 5.421 -9.570 4.001 1.00 91.00 96 GLU A N 1
ATOM 750 C CA . GLU A 1 96 ? 6.889 -9.521 3.943 1.00 91.00 96 GLU A CA 1
ATOM 751 C C . GLU A 1 96 ? 7.458 -8.100 3.700 1.00 91.00 96 GLU A C 1
ATOM 753 O O . GLU A 1 96 ? 8.087 -7.822 2.680 1.00 91.00 96 GLU A O 1
ATOM 758 N N . CYS A 1 97 ? 7.228 -7.167 4.632 1.00 92.50 97 CYS A N 1
ATOM 759 C CA . CYS A 1 97 ? 7.757 -5.796 4.558 1.00 92.50 97 CYS A CA 1
ATOM 760 C C . CYS A 1 97 ? 8.798 -5.499 5.645 1.00 92.50 97 CYS A C 1
ATOM 762 O O . CYS A 1 97 ? 9.004 -6.287 6.570 1.00 92.50 97 CYS A O 1
ATOM 764 N N . ARG A 1 98 ? 9.452 -4.337 5.538 1.00 93.75 98 ARG A N 1
ATOM 765 C CA . ARG A 1 98 ? 10.443 -3.840 6.510 1.00 93.75 98 ARG A CA 1
ATOM 766 C C . ARG A 1 98 ? 9.905 -2.720 7.399 1.00 93.75 98 ARG A C 1
ATOM 768 O O . ARG A 1 98 ? 10.687 -2.050 8.072 1.00 93.75 98 ARG A O 1
ATOM 775 N N . LEU A 1 99 ? 8.590 -2.511 7.407 1.00 92.06 99 LEU A N 1
ATOM 776 C CA . LEU A 1 99 ? 7.962 -1.533 8.286 1.00 92.06 99 LEU A CA 1
ATOM 777 C C . LEU A 1 99 ? 8.152 -1.921 9.749 1.00 92.06 99 LEU A C 1
ATOM 779 O O . LEU A 1 99 ? 7.934 -3.068 10.147 1.00 92.06 99 LEU A O 1
ATOM 783 N N . SER A 1 100 ? 8.511 -0.933 10.562 1.00 91.88 100 SER A N 1
ATOM 784 C CA . SER A 1 100 ? 8.468 -1.066 12.010 1.00 91.88 100 SER A CA 1
ATOM 785 C C . SER A 1 100 ? 7.019 -1.069 12.507 1.00 91.88 100 SER A C 1
ATOM 787 O O . SER A 1 100 ? 6.067 -0.772 11.776 1.00 91.88 100 SER A O 1
ATOM 789 N N . ARG A 1 101 ? 6.831 -1.350 13.800 1.00 84.94 101 ARG A N 1
ATOM 790 C CA . ARG A 1 101 ? 5.520 -1.222 14.453 1.00 84.94 101 ARG A CA 1
ATOM 791 C C . ARG A 1 101 ? 4.980 0.208 14.336 1.00 84.94 101 ARG A C 1
ATOM 793 O O . ARG A 1 101 ? 3.779 0.404 14.144 1.00 84.94 101 ARG A O 1
ATOM 800 N N . GLU A 1 102 ? 5.850 1.199 14.464 1.00 89.25 102 GLU A N 1
ATOM 801 C CA . GLU A 1 102 ? 5.530 2.618 14.346 1.00 89.25 102 GLU A CA 1
ATOM 802 C C . GLU A 1 102 ? 5.177 2.984 12.902 1.00 89.25 102 GLU A C 1
ATOM 804 O O . GLU A 1 102 ? 4.188 3.685 12.691 1.00 89.25 102 GLU A O 1
ATOM 809 N N . GLY A 1 103 ? 5.902 2.446 11.916 1.00 92.00 103 GLY A N 1
ATOM 810 C CA . GLY A 1 103 ? 5.580 2.605 10.496 1.00 92.00 103 GLY A CA 1
ATOM 811 C C . GLY A 1 103 ? 4.208 2.028 10.146 1.00 92.00 103 GLY A C 1
ATOM 812 O O . GLY A 1 103 ? 3.387 2.698 9.523 1.00 92.00 103 GLY A O 1
ATOM 813 N N . LEU A 1 104 ? 3.891 0.823 10.630 1.00 88.81 104 LEU A N 1
ATOM 814 C CA . LEU A 1 104 ? 2.563 0.222 10.451 1.00 88.81 104 LEU A CA 1
ATOM 815 C C . LEU A 1 104 ? 1.450 1.078 11.072 1.00 88.81 104 LEU A C 1
ATOM 817 O O . LEU A 1 104 ? 0.410 1.292 10.445 1.00 88.81 104 LEU A O 1
ATOM 821 N N . LYS A 1 105 ? 1.666 1.603 12.285 1.00 87.62 105 LYS A N 1
ATOM 822 C CA . LYS A 1 105 ? 0.731 2.540 12.932 1.00 87.62 105 LYS A CA 1
ATOM 823 C C . LYS A 1 105 ? 0.526 3.798 12.095 1.00 87.62 105 LYS A C 1
ATOM 825 O O . LYS A 1 105 ? -0.618 4.193 11.879 1.00 87.62 105 LYS A O 1
ATOM 830 N N . GLU A 1 106 ? 1.614 4.402 11.622 1.00 90.75 106 GLU A N 1
ATOM 831 C CA . GLU A 1 106 ? 1.582 5.604 10.789 1.00 90.75 106 GLU A CA 1
ATOM 832 C C . GLU A 1 106 ? 0.792 5.353 9.494 1.00 90.75 106 GLU A C 1
ATOM 834 O O . GLU A 1 106 ? -0.104 6.130 9.159 1.00 90.75 106 GLU A O 1
ATOM 839 N N . LEU A 1 107 ? 1.043 4.229 8.816 1.00 90.12 107 LEU A N 1
ATOM 840 C CA . LEU A 1 107 ? 0.329 3.832 7.602 1.00 90.12 107 LEU A CA 1
ATOM 841 C C . LEU A 1 107 ? -1.181 3.697 7.842 1.00 90.12 107 LEU A C 1
ATOM 843 O O . LEU A 1 107 ? -1.978 4.292 7.111 1.00 90.12 107 LEU A O 1
ATOM 847 N N . VAL A 1 108 ? -1.585 2.969 8.888 1.00 88.44 108 VAL A N 1
ATOM 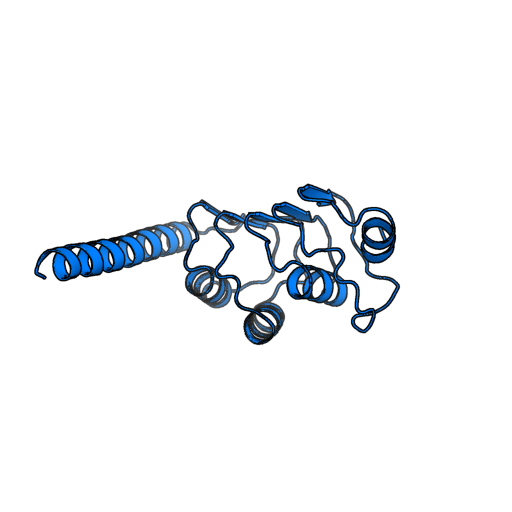848 C CA . VAL A 1 108 ? -3.008 2.778 9.219 1.00 88.44 108 VAL A CA 1
ATOM 849 C C . VAL A 1 108 ? -3.675 4.107 9.573 1.00 88.44 108 VAL A C 1
ATOM 851 O O . VAL A 1 108 ? -4.768 4.386 9.089 1.00 88.44 108 VAL A O 1
ATOM 854 N N . GLN A 1 109 ? -3.017 4.966 10.355 1.00 87.12 109 GLN A N 1
ATOM 855 C CA . GLN A 1 109 ? -3.558 6.278 10.731 1.00 87.12 109 GLN A CA 1
ATOM 856 C C . GLN A 1 109 ? -3.779 7.209 9.531 1.00 87.12 109 GLN A C 1
ATOM 858 O O . GLN A 1 109 ? -4.639 8.090 9.584 1.00 87.12 109 GLN A O 1
ATOM 863 N N . LYS A 1 110 ? -3.015 7.042 8.446 1.00 89.19 110 LYS A N 1
ATOM 864 C CA . LYS A 1 110 ? -3.177 7.833 7.216 1.00 89.19 110 LYS A CA 1
ATOM 865 C C . LYS A 1 110 ? -4.234 7.274 6.262 1.00 89.19 110 LYS A C 1
ATOM 867 O O . LYS A 1 110 ? -4.714 8.021 5.406 1.00 89.19 110 LYS A O 1
ATOM 872 N N . CYS A 1 111 ? -4.635 6.016 6.427 1.00 89.25 111 CYS A N 1
ATOM 873 C CA . CYS A 1 111 ? -5.718 5.386 5.674 1.00 89.25 111 CYS A CA 1
ATOM 874 C C . CYS A 1 111 ? -7.046 5.565 6.430 1.00 89.25 111 CYS A C 1
ATOM 876 O O . CYS A 1 111 ? -7.546 4.652 7.077 1.00 89.25 111 CYS A O 1
ATOM 878 N N . VAL A 1 112 ? -7.618 6.770 6.387 1.00 87.56 112 VAL A N 1
ATOM 879 C CA . VAL A 1 112 ? -8.792 7.123 7.215 1.00 87.56 112 VAL A CA 1
ATOM 880 C C . VAL A 1 112 ? -10.055 6.306 6.914 1.00 87.56 112 VAL A C 1
ATOM 882 O O . VAL A 1 112 ? -10.886 6.143 7.800 1.00 87.56 112 VAL A O 1
ATOM 885 N N . ASN A 1 113 ? -10.184 5.768 5.698 1.00 89.25 113 ASN A N 1
ATOM 886 C CA . ASN A 1 113 ? -11.322 4.942 5.282 1.00 89.25 113 ASN A CA 1
ATOM 887 C C . ASN A 1 113 ? -11.051 3.434 5.421 1.00 89.25 113 ASN A C 1
ATOM 889 O O . ASN A 1 113 ? -11.788 2.627 4.865 1.00 89.25 113 ASN A O 1
ATOM 893 N N . LEU A 1 114 ? -9.993 3.036 6.135 1.00 88.94 114 LEU A N 1
ATOM 894 C CA . LEU A 1 114 ? -9.564 1.644 6.189 1.00 88.94 114 LEU A CA 1
ATOM 895 C C . LEU A 1 114 ? -10.576 0.748 6.923 1.00 88.94 114 LEU A C 1
ATOM 897 O O . LEU A 1 114 ? -10.734 0.807 8.144 1.00 88.94 114 LEU A O 1
ATOM 901 N N . GLU A 1 115 ? -11.207 -0.159 6.184 1.00 89.94 115 GLU A N 1
ATOM 902 C CA . GLU A 1 115 ? -12.142 -1.158 6.703 1.00 89.94 115 GLU A CA 1
ATOM 903 C C . GLU A 1 115 ? -11.448 -2.495 6.970 1.00 89.94 115 GLU A C 1
ATOM 905 O O . GLU A 1 115 ? -11.708 -3.180 7.972 1.00 89.94 115 GLU A O 1
ATOM 910 N N . ARG A 1 116 ? -10.537 -2.884 6.077 1.00 87.50 116 ARG A N 1
ATOM 911 C CA . ARG A 1 116 ? -9.882 -4.192 6.069 1.00 87.50 116 ARG A CA 1
ATOM 912 C C . ARG A 1 116 ? -8.380 -4.007 6.049 1.00 87.50 116 ARG A C 1
ATOM 914 O O . ARG A 1 116 ? -7.843 -3.251 5.250 1.00 87.50 116 ARG A O 1
ATOM 921 N N . VAL A 1 117 ? -7.705 -4.724 6.938 1.00 88.44 117 VAL A N 1
ATOM 922 C CA . VAL A 1 117 ? -6.254 -4.686 7.015 1.00 88.44 117 VAL A CA 1
ATOM 923 C C . VAL A 1 117 ? -5.703 -6.077 7.270 1.00 88.44 117 VAL A C 1
ATOM 925 O O . VAL A 1 117 ? -6.272 -6.822 8.072 1.00 88.44 117 VAL A O 1
ATOM 928 N N . ALA A 1 118 ? -4.624 -6.418 6.580 1.00 87.31 118 ALA A N 1
ATOM 929 C CA . ALA A 1 118 ? -3.905 -7.666 6.754 1.00 87.31 118 ALA A CA 1
ATOM 930 C C . ALA A 1 118 ? -2.398 -7.402 6.717 1.00 87.31 118 ALA A C 1
ATOM 932 O O . ALA A 1 118 ? -1.891 -6.771 5.792 1.00 87.31 118 ALA A O 1
ATOM 933 N N . PHE A 1 119 ? -1.691 -7.897 7.726 1.00 85.19 119 PHE A N 1
ATOM 934 C CA . PHE A 1 119 ? -0.237 -7.871 7.773 1.00 85.19 119 PHE A CA 1
ATOM 935 C C . PHE A 1 119 ? 0.253 -9.254 8.204 1.00 85.19 119 PHE A C 1
ATOM 937 O O . PHE A 1 119 ? -0.343 -9.870 9.088 1.00 85.19 119 PHE A O 1
ATOM 944 N N . GLU A 1 120 ? 1.310 -9.751 7.571 1.00 74.88 120 GLU A N 1
ATOM 945 C CA . GLU A 1 120 ? 1.826 -11.104 7.821 1.00 74.88 120 GLU A CA 1
ATOM 946 C C . GLU A 1 120 ? 2.509 -11.239 9.184 1.00 74.88 120 GLU A C 1
ATOM 948 O O . GLU A 1 120 ? 2.372 -12.244 9.874 1.00 74.88 120 GLU A O 1
ATOM 953 N N . THR A 1 121 ? 3.198 -10.186 9.609 1.00 59.53 121 THR A N 1
ATOM 954 C CA . THR A 1 121 ? 3.980 -10.137 10.847 1.00 59.53 121 THR A CA 1
ATOM 955 C C . THR A 1 121 ? 3.221 -9.435 11.972 1.00 59.53 121 THR A C 1
ATOM 957 O O . THR A 1 121 ? 3.780 -8.638 12.728 1.00 59.53 121 THR A O 1
ATOM 960 N N . LEU A 1 122 ? 1.920 -9.714 12.107 1.00 55.75 122 LEU A N 1
ATOM 961 C CA . LEU A 1 122 ? 1.161 -9.244 13.266 1.00 55.75 122 LEU A CA 1
ATOM 962 C C . LEU A 1 122 ? 1.491 -10.099 14.476 1.00 55.75 122 LEU A C 1
ATOM 964 O O . LEU A 1 122 ? 0.814 -11.081 14.774 1.00 55.75 122 LEU A O 1
ATOM 968 N N . ASP A 1 123 ? 2.488 -9.650 15.226 1.00 55.78 123 ASP A N 1
ATOM 969 C CA . ASP A 1 123 ? 2.536 -9.950 16.649 1.00 55.78 123 ASP A CA 1
ATOM 970 C C . ASP A 1 123 ? 1.184 -9.563 17.286 1.00 55.78 123 ASP A C 1
ATOM 972 O O . ASP A 1 123 ? 0.543 -8.586 16.866 1.00 55.78 123 ASP A O 1
ATOM 976 N N . ALA A 1 124 ? 0.721 -10.320 18.285 1.00 55.94 124 ALA A N 1
ATOM 977 C CA . ALA A 1 124 ? -0.629 -10.187 18.860 1.00 55.94 124 ALA A CA 1
ATOM 978 C C . ALA A 1 124 ? -0.996 -8.735 19.258 1.00 55.94 124 ALA A C 1
ATOM 980 O O . ALA A 1 124 ? -2.150 -8.315 19.140 1.00 55.94 124 ALA A O 1
ATOM 981 N N . ASP A 1 125 ? 0.001 -7.938 19.637 1.00 58.00 125 ASP A N 1
ATOM 982 C CA . ASP A 1 125 ? -0.104 -6.517 19.972 1.00 58.00 125 ASP A CA 1
ATOM 983 C C . ASP A 1 125 ? -0.592 -5.613 18.830 1.00 58.00 125 ASP A C 1
ATOM 985 O O . ASP A 1 125 ? -1.368 -4.688 19.063 1.00 58.00 125 ASP A O 1
ATOM 989 N N . LEU A 1 126 ? -0.158 -5.831 17.585 1.00 60.09 126 LEU A N 1
ATOM 990 C CA . LEU A 1 126 ? -0.589 -4.980 16.468 1.00 60.09 126 LEU A CA 1
ATOM 991 C C . LEU A 1 126 ? -2.040 -5.278 16.073 1.00 60.09 126 LEU A C 1
ATOM 993 O O . LEU A 1 126 ? -2.758 -4.380 15.637 1.00 60.09 126 LEU A O 1
ATOM 997 N N . THR A 1 127 ? -2.512 -6.505 16.307 1.00 63.56 127 THR A N 1
ATOM 998 C CA . THR A 1 127 ? -3.943 -6.825 16.196 1.00 63.56 127 THR A CA 1
ATOM 999 C C . THR A 1 127 ? -4.756 -6.016 17.209 1.00 63.56 127 THR A C 1
ATOM 1001 O O . THR A 1 127 ? -5.843 -5.533 16.884 1.00 63.56 127 THR A O 1
ATOM 1004 N N . THR A 1 128 ? -4.225 -5.820 18.421 1.00 67.31 128 THR A N 1
ATOM 1005 C CA . THR A 1 128 ? -4.816 -4.930 19.431 1.00 67.31 128 THR A CA 1
ATOM 1006 C C . THR A 1 128 ? -4.814 -3.482 18.953 1.00 67.31 128 THR A C 1
ATOM 1008 O O . THR A 1 128 ? -5.866 -2.856 18.972 1.00 67.31 128 THR A O 1
ATOM 1011 N N . VAL A 1 129 ? -3.705 -2.986 18.398 1.00 67.81 129 VAL A N 1
ATOM 1012 C CA . VAL A 1 129 ? -3.611 -1.627 17.829 1.00 67.81 129 VAL A CA 1
ATOM 1013 C C . VAL A 1 129 ? -4.616 -1.406 16.695 1.00 67.81 129 VAL A C 1
ATOM 1015 O O . VAL A 1 129 ? -5.292 -0.384 16.667 1.00 67.81 129 VAL A O 1
ATOM 1018 N N . VAL A 1 130 ? -4.769 -2.360 15.772 1.00 67.88 130 VAL A N 1
ATOM 1019 C CA . VAL A 1 130 ? -5.777 -2.281 14.700 1.00 67.88 130 VAL A CA 1
ATOM 1020 C C . VAL A 1 130 ? -7.189 -2.252 15.286 1.00 67.88 130 VAL A C 1
ATOM 1022 O O . VAL A 1 130 ? -8.033 -1.487 14.821 1.00 67.88 130 VAL A O 1
ATOM 1025 N N . LYS A 1 131 ? -7.470 -3.068 16.309 1.00 72.31 131 LYS A N 1
ATOM 1026 C C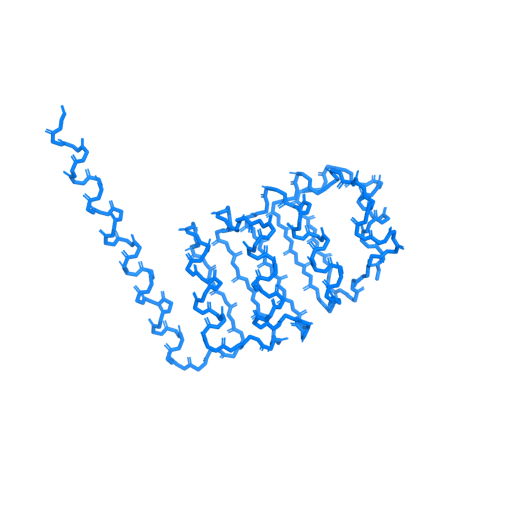A . LYS A 1 131 ? -8.770 -3.070 16.998 1.00 72.31 131 LYS A CA 1
ATOM 1027 C C . LYS A 1 131 ? -9.032 -1.753 17.730 1.00 72.31 131 LYS A C 1
ATOM 1029 O O . LYS A 1 131 ? -10.153 -1.254 17.647 1.00 72.31 131 LYS A O 1
ATOM 1034 N N . GLU A 1 132 ? -8.030 -1.200 18.407 1.00 74.81 132 GLU A N 1
ATOM 1035 C CA . GLU A 1 132 ? -8.088 0.094 19.094 1.00 74.81 132 GLU A CA 1
ATOM 1036 C C . GLU A 1 132 ? -8.305 1.231 18.099 1.00 74.81 132 GLU A C 1
ATOM 1038 O O . GLU A 1 132 ? -9.271 1.970 18.244 1.00 74.81 132 GLU A O 1
ATOM 1043 N N . LEU A 1 133 ? -7.526 1.295 17.016 1.00 68.19 133 LEU A N 1
ATOM 1044 C CA . LEU A 1 133 ? -7.714 2.281 15.948 1.00 68.19 133 LEU A CA 1
ATOM 1045 C C . LEU A 1 133 ? -9.113 2.179 15.332 1.00 68.19 133 LEU A C 1
ATOM 1047 O O . LEU A 1 133 ? -9.806 3.183 15.207 1.00 68.19 133 LEU A O 1
ATOM 1051 N N . LYS A 1 134 ? -9.594 0.966 15.031 1.00 71.31 134 LYS A N 1
ATOM 1052 C CA . LYS A 1 134 ? -10.971 0.752 14.548 1.00 71.31 134 LYS A CA 1
ATOM 1053 C C . LYS A 1 134 ? -12.037 1.152 15.567 1.00 71.31 134 LYS A C 1
ATOM 1055 O O . LYS A 1 134 ? -13.169 1.455 15.185 1.00 71.31 134 LYS A O 1
ATOM 1060 N N . ARG A 1 135 ? -11.744 1.069 16.864 1.00 76.44 135 ARG A N 1
ATOM 1061 C CA . ARG A 1 135 ? -12.652 1.512 17.927 1.00 76.44 135 ARG A CA 1
ATOM 1062 C C . ARG A 1 135 ? -12.669 3.035 18.003 1.00 76.44 135 ARG A C 1
ATOM 1064 O O . ARG A 1 135 ? -13.752 3.607 18.029 1.00 76.44 135 ARG A O 1
ATOM 1071 N N . ASP A 1 136 ? -11.502 3.663 17.991 1.00 73.62 136 ASP A N 1
ATOM 1072 C CA . ASP A 1 136 ? -11.353 5.109 18.125 1.00 73.62 136 ASP A CA 1
ATOM 1073 C C . ASP A 1 136 ? -11.924 5.833 16.899 1.00 73.62 136 ASP A C 1
ATOM 1075 O O . ASP A 1 136 ? -12.709 6.763 17.062 1.00 73.62 136 ASP A O 1
ATOM 1079 N N . ILE A 1 137 ? -11.672 5.322 15.686 1.00 66.50 137 ILE A N 1
ATOM 1080 C CA . ILE A 1 137 ? -12.304 5.812 14.451 1.00 66.50 137 ILE A CA 1
ATOM 1081 C C . ILE A 1 137 ? -13.836 5.751 14.569 1.00 66.50 137 ILE A C 1
ATOM 1083 O O . ILE A 1 137 ? -14.515 6.751 14.334 1.00 66.50 137 ILE A O 1
ATOM 1087 N N . ARG A 1 138 ? -14.403 4.610 14.996 1.00 73.50 138 ARG A N 1
ATOM 1088 C CA . ARG A 1 138 ? -15.860 4.470 15.189 1.00 73.50 138 ARG A CA 1
ATOM 1089 C C . ARG A 1 138 ? -16.409 5.427 16.245 1.00 73.50 138 ARG A C 1
ATOM 1091 O O . ARG A 1 138 ? -17.461 6.016 16.026 1.00 73.50 138 ARG A O 1
ATOM 1098 N N . ALA A 1 139 ? -15.699 5.608 17.356 1.00 70.88 139 ALA A N 1
ATOM 1099 C CA . ALA A 1 139 ? -16.096 6.547 18.400 1.00 70.88 139 ALA A CA 1
ATOM 1100 C C . ALA A 1 139 ? -16.133 7.993 17.877 1.00 70.88 139 ALA A C 1
ATOM 1102 O O . ALA A 1 139 ? -17.071 8.730 18.184 1.00 70.88 139 ALA A O 1
ATOM 1103 N N . THR A 1 140 ? -15.165 8.388 17.042 1.00 68.50 140 THR A N 1
ATOM 1104 C CA . THR A 1 140 ? -15.158 9.702 16.385 1.00 68.50 140 THR A CA 1
ATOM 1105 C C . THR A 1 140 ? -16.349 9.875 15.438 1.00 68.50 140 THR A C 1
ATOM 1107 O O . THR A 1 140 ? -17.016 10.906 15.507 1.00 68.50 140 THR A O 1
ATOM 1110 N N . TYR A 1 141 ? -16.680 8.872 14.616 1.00 64.81 141 TYR A N 1
ATOM 1111 C CA . TYR A 1 141 ? -17.857 8.932 13.736 1.00 64.81 141 TYR A CA 1
ATOM 1112 C C . TYR A 1 141 ? -19.170 9.060 14.520 1.00 64.81 141 TYR A C 1
ATOM 1114 O O . TYR A 1 141 ? -19.964 9.953 14.230 1.00 64.81 141 TYR A O 1
ATOM 1122 N N . SER A 1 142 ? -19.363 8.252 15.568 1.00 70.94 142 SER A N 1
ATOM 1123 C CA . SER A 1 142 ? -20.549 8.339 16.428 1.00 70.94 142 SER A CA 1
ATOM 1124 C C . SER A 1 142 ? -20.671 9.695 17.126 1.00 70.94 142 SER A C 1
ATOM 1126 O O . SER A 1 142 ? -21.774 10.210 17.295 1.00 70.94 142 SER A O 1
ATOM 1128 N N . TYR A 1 143 ? -19.556 10.302 17.537 1.00 73.62 143 TYR A N 1
ATOM 1129 C CA . TYR A 1 143 ? -19.575 11.647 18.110 1.00 73.62 143 TYR A CA 1
ATOM 1130 C C . TYR A 1 143 ? -20.018 12.696 17.082 1.00 73.62 143 TYR A C 1
ATOM 1132 O O . TYR A 1 143 ? -20.834 13.557 17.402 1.00 73.62 143 TYR A O 1
ATOM 1140 N N . ILE A 1 144 ? -19.524 12.620 15.845 1.00 71.69 144 ILE A N 1
ATOM 1141 C CA . ILE A 1 144 ? -19.895 13.563 14.782 1.00 71.69 144 ILE A CA 1
ATOM 1142 C C . ILE A 1 144 ? -21.385 13.434 14.429 1.00 71.69 144 ILE A C 1
ATOM 1144 O O . ILE A 1 144 ? -22.079 14.447 14.380 1.00 71.69 144 ILE A O 1
ATOM 1148 N N . GLU A 1 145 ? -21.900 12.213 14.252 1.00 70.19 145 GLU A N 1
ATOM 1149 C CA . GLU A 1 145 ? -23.315 11.979 13.917 1.00 70.19 145 GLU A CA 1
ATOM 1150 C C . GLU A 1 145 ? -24.268 12.540 14.979 1.00 70.19 145 GLU A C 1
ATOM 1152 O O . GLU A 1 145 ? -25.206 13.261 14.643 1.00 70.19 145 GLU A O 1
ATOM 1157 N N . ASN A 1 146 ? -23.987 12.294 16.263 1.00 73.19 146 ASN A N 1
ATOM 1158 C CA . ASN A 1 146 ? -24.837 12.763 17.363 1.00 73.19 146 ASN A CA 1
ATOM 1159 C C . ASN A 1 146 ? -24.897 14.294 17.481 1.00 73.19 146 ASN A C 1
ATOM 1161 O O . ASN A 1 146 ? -25.895 14.836 17.958 1.00 73.19 146 ASN A O 1
ATOM 1165 N N . ASN A 1 147 ? -23.843 14.994 17.057 1.00 68.62 147 ASN A N 1
ATOM 1166 C CA . ASN A 1 147 ? -23.795 16.456 17.086 1.00 68.62 147 ASN A CA 1
ATOM 1167 C C . ASN A 1 147 ? -24.390 17.100 15.822 1.00 68.62 147 ASN A C 1
ATOM 1169 O O . ASN A 1 147 ? -24.783 18.262 15.868 1.00 68.62 147 ASN A O 1
ATOM 1173 N N . LEU A 1 148 ? -24.495 16.366 14.709 1.00 65.00 148 LEU A N 1
ATOM 1174 C CA . LEU A 1 148 ? -25.132 16.854 13.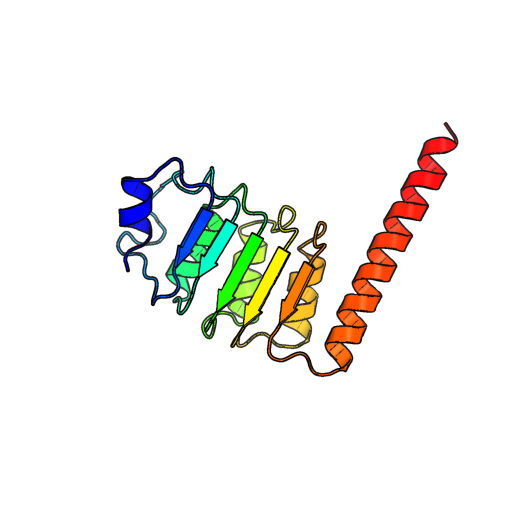480 1.00 65.00 148 LEU A CA 1
ATOM 1175 C C . LEU A 1 148 ? -26.665 16.760 13.524 1.00 65.00 148 LEU A C 1
ATOM 1177 O O . LEU A 1 148 ? -27.330 17.555 12.874 1.00 65.00 148 LEU A O 1
ATOM 1181 N N . THR A 1 149 ? -27.238 15.849 14.315 1.00 62.06 149 THR A N 1
ATOM 1182 C CA . THR A 1 149 ? -28.700 15.705 14.491 1.00 62.06 149 THR A CA 1
ATOM 1183 C C . THR A 1 149 ? -29.339 16.705 15.464 1.00 62.06 149 THR A C 1
ATOM 1185 O O . THR A 1 149 ? -30.541 16.630 15.708 1.00 62.06 149 THR A O 1
ATOM 1188 N N . GLN A 1 150 ? -28.559 17.611 16.063 1.00 55.12 150 GLN A N 1
ATOM 1189 C CA . GLN A 1 150 ? -29.053 18.633 17.001 1.00 55.12 150 GLN A CA 1
ATOM 1190 C C . GLN A 1 150 ? -29.307 20.009 16.354 1.00 55.12 150 GLN A C 1
ATOM 1192 O O . GLN A 1 150 ? -29.628 20.960 17.067 1.00 55.12 150 GLN A O 1
ATOM 1197 N N . PHE A 1 151 ? -29.200 20.107 15.025 1.00 48.44 151 PHE A N 1
ATOM 1198 C CA . PHE A 1 151 ? -29.557 21.278 14.215 1.00 48.44 151 PHE A CA 1
ATOM 1199 C C . PHE A 1 151 ? -30.667 20.919 13.224 1.00 48.44 151 PHE A C 1
ATOM 1201 O O . PHE A 1 151 ? -31.475 21.824 12.917 1.00 48.44 151 PHE A O 1
#

Sequence (151 aa):
MPVDVVMKYCSNVVHLDLCCSVIVQGGIEADFNNFRQLEKLIVGKVDEESLEYILRNASNLRELLLVDALCLDDTLLRTILRMKSLSKIDTLGVYECRLSREGLKELVQKCVNLERVAFETLDADLTTVVKELKRDIRATYSYIENNLTQF

Radius of gyration: 16.57 Å; chains: 1; bounding box: 41×33×44 Å

Foldseek 3Di:
DAVVVVLVVQLQDQEDAAQDEYDHDVFLPPPRLSLQNHAYDAHEHYALRRVLSNLLNNPNHAAYAYHLAQNDELVSLVVSVVSDQLQNHQHEHHENYHYDLVSVLVNVVSNLNHNYYYYPPDDVVVVVVVVVVVVVSVVVVVVVVVVVVVD